Protein AF-A0A970QC34-F1 (afdb_monomer_lite)

Sequence (128 aa):
MIEILFSTAILLYGALILFGFIFLYFFGELRARHVYRVLEHQFLWRCSFCNFMYLDEQASTLSLCPRCGSYNTVTDAQDRAVSRSLSQQIKEEAQESAREKEEQIPTRRNPARRKRPGQRRRGPRSRR

Radius of gyration: 31.75 Å; chains: 1; bounding box: 90×62×66 Å

Structure (mmCIF, N/CA/C/O backbone):
data_AF-A0A970QC34-F1
#
_entry.id   AF-A0A970QC34-F1
#
loop_
_atom_site.group_PDB
_atom_site.id
_atom_site.type_symbol
_atom_site.label_atom_id
_atom_site.label_alt_id
_atom_site.label_comp_id
_atom_site.label_asym_id
_atom_site.label_entity_id
_atom_site.label_seq_id
_atom_site.pdbx_PDB_ins_code
_atom_site.Cartn_x
_atom_site.Cartn_y
_atom_site.Cartn_z
_atom_site.occupancy
_atom_site.B_iso_or_equiv
_atom_site.auth_seq_id
_atom_site.auth_comp_id
_atom_site.auth_asym_id
_atom_site.auth_atom_id
_atom_site.pdbx_PDB_model_num
ATOM 1 N N . MET A 1 1 ? -39.834 -5.707 33.513 1.00 51.69 1 MET A N 1
ATOM 2 C CA . MET A 1 1 ? -39.256 -4.456 32.986 1.00 51.69 1 MET A CA 1
ATOM 3 C C . MET A 1 1 ? -37.794 -4.476 33.388 1.00 51.69 1 MET A C 1
ATOM 5 O O . MET A 1 1 ? -37.524 -4.553 34.576 1.00 51.69 1 MET A O 1
ATOM 9 N N . ILE A 1 2 ? -36.868 -4.614 32.437 1.00 69.94 2 ILE A N 1
ATOM 10 C CA . ILE A 1 2 ? -35.437 -4.637 32.767 1.00 69.94 2 ILE A CA 1
ATOM 11 C C . ILE A 1 2 ? -35.040 -3.191 33.056 1.00 69.94 2 ILE A C 1
ATOM 13 O O . ILE A 1 2 ? -35.034 -2.359 32.152 1.00 69.94 2 ILE A O 1
ATOM 17 N N . GLU A 1 3 ? -34.794 -2.886 34.327 1.00 77.75 3 GLU A N 1
ATOM 18 C CA . GLU A 1 3 ? -34.317 -1.575 34.753 1.00 77.75 3 GLU A CA 1
ATOM 19 C C . GLU A 1 3 ? -32.823 -1.489 34.457 1.00 77.75 3 GLU A C 1
ATOM 21 O O . GLU A 1 3 ? -31.970 -2.013 35.173 1.00 77.75 3 GLU A O 1
ATOM 26 N N . ILE A 1 4 ? -32.510 -0.886 33.316 1.00 82.12 4 ILE A N 1
ATOM 27 C CA . ILE A 1 4 ? -31.137 -0.605 32.921 1.00 82.12 4 ILE A CA 1
ATOM 28 C C . ILE A 1 4 ? -30.686 0.586 33.765 1.00 82.12 4 ILE A C 1
ATOM 30 O O . ILE A 1 4 ? -31.218 1.688 33.622 1.00 82.12 4 ILE A O 1
ATOM 34 N N . LEU A 1 5 ? -29.721 0.368 34.662 1.00 88.12 5 LEU A N 1
ATOM 35 C CA . LEU A 1 5 ? -29.117 1.465 35.409 1.00 88.12 5 LEU A CA 1
ATOM 36 C C . LEU A 1 5 ? -28.476 2.466 34.440 1.00 88.12 5 LEU A C 1
ATOM 38 O O . LEU A 1 5 ? -27.870 2.105 33.435 1.00 88.12 5 LEU A O 1
ATOM 42 N N . PHE A 1 6 ? -28.556 3.750 34.768 1.00 89.44 6 PHE A N 1
ATOM 43 C CA . PHE A 1 6 ? -27.980 4.812 33.941 1.00 89.44 6 PHE A CA 1
ATOM 44 C C . PHE A 1 6 ? -26.486 4.590 33.627 1.00 89.44 6 PHE A C 1
ATOM 46 O O . PHE A 1 6 ? -26.023 4.848 32.516 1.00 89.44 6 PHE A O 1
ATOM 53 N N . SER A 1 7 ? -25.740 4.023 34.578 1.00 89.81 7 SER A N 1
ATOM 54 C CA . SER A 1 7 ? -24.334 3.650 34.403 1.00 89.81 7 SER A CA 1
ATOM 55 C C . SER A 1 7 ? -24.121 2.577 33.332 1.00 89.81 7 SER A C 1
ATOM 57 O O . SER A 1 7 ? -23.177 2.677 32.548 1.00 89.81 7 SER A O 1
ATOM 59 N N . THR A 1 8 ? -24.994 1.569 33.255 1.00 92.00 8 THR A N 1
ATOM 60 C CA . THR A 1 8 ? -24.871 0.497 32.258 1.00 92.00 8 THR A CA 1
ATOM 61 C C . THR A 1 8 ? -25.227 0.997 30.864 1.00 92.00 8 THR A C 1
ATOM 63 O O . THR A 1 8 ? -24.573 0.599 29.902 1.00 92.00 8 THR A O 1
ATOM 66 N N . ALA A 1 9 ? -26.174 1.933 30.748 1.00 91.25 9 ALA A N 1
ATOM 67 C CA . ALA A 1 9 ? -26.461 2.608 29.486 1.00 91.25 9 ALA A CA 1
ATOM 68 C C . ALA A 1 9 ? -25.229 3.370 28.966 1.00 91.25 9 ALA A C 1
ATOM 70 O O . ALA A 1 9 ? -24.820 3.157 27.826 1.00 91.25 9 ALA A O 1
ATOM 71 N N . ILE A 1 10 ? -24.587 4.194 29.803 1.00 95.44 10 ILE A N 1
ATOM 72 C CA . ILE A 1 10 ? -23.382 4.946 29.406 1.00 95.44 10 ILE A CA 1
ATOM 73 C C . ILE A 1 10 ? -22.263 4.005 28.951 1.00 95.44 10 ILE A C 1
ATOM 75 O O . ILE A 1 10 ? -21.655 4.241 27.907 1.00 95.44 10 ILE A O 1
ATOM 79 N N . LEU A 1 11 ? -22.006 2.932 29.705 1.00 95.81 11 LEU A N 1
ATOM 80 C CA . LEU A 1 11 ? -20.975 1.957 29.347 1.00 95.81 11 LEU A CA 1
ATOM 81 C C . LEU A 1 11 ? -21.270 1.275 28.009 1.00 95.81 11 LEU A C 1
ATOM 83 O O . LEU A 1 11 ? -20.363 1.147 27.191 1.00 95.81 11 LEU A O 1
ATOM 87 N N . LEU A 1 12 ? -22.521 0.878 27.760 1.00 94.62 12 LEU A N 1
ATOM 88 C CA . LEU A 1 12 ? -22.909 0.240 26.501 1.00 94.62 12 LEU A CA 1
ATOM 89 C C . LEU A 1 12 ? -22.739 1.179 25.309 1.00 94.62 12 LEU A C 1
ATOM 91 O O . LEU A 1 12 ? -22.099 0.802 24.329 1.00 94.62 12 LEU A O 1
ATOM 95 N N . TYR A 1 13 ? -23.265 2.402 25.387 1.00 94.56 13 TYR A N 1
ATOM 96 C CA . TYR A 1 13 ? -23.150 3.357 24.284 1.00 94.56 13 TYR A CA 1
ATOM 97 C C . TYR A 1 13 ? -21.698 3.787 24.051 1.00 94.56 13 TYR A C 1
ATOM 99 O O . TYR A 1 13 ? -21.258 3.854 22.903 1.00 94.56 13 TYR A O 1
ATOM 107 N N . GLY A 1 14 ? -20.928 4.009 25.120 1.00 96.69 14 GLY A N 1
ATOM 108 C CA . GLY A 1 14 ? -19.503 4.324 25.023 1.00 96.69 14 GLY A CA 1
ATOM 109 C C . GLY A 1 14 ? -18.700 3.191 24.383 1.00 96.69 14 GLY A C 1
ATOM 110 O O . GLY A 1 14 ? -17.917 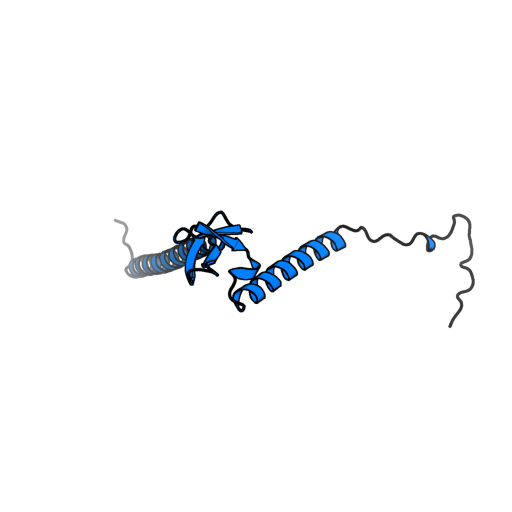3.434 23.465 1.00 96.69 14 GLY A O 1
ATOM 111 N N . ALA A 1 15 ? -18.940 1.946 24.805 1.00 96.50 15 ALA A N 1
ATOM 112 C CA . ALA A 1 15 ? -18.299 0.773 24.218 1.00 96.50 15 ALA A CA 1
ATOM 113 C C . ALA A 1 15 ? -18.665 0.600 22.738 1.00 96.50 15 ALA A C 1
ATOM 115 O O . ALA A 1 15 ? -17.796 0.279 21.933 1.00 96.50 15 ALA A O 1
ATOM 116 N N . LEU A 1 16 ? -19.920 0.857 22.362 1.00 97.19 16 LEU A N 1
ATOM 117 C CA . LEU A 1 16 ? -20.388 0.746 20.980 1.00 97.19 16 LEU A CA 1
ATOM 118 C C . LEU A 1 16 ? -19.707 1.782 20.074 1.00 97.19 16 LEU A C 1
ATOM 120 O O . LEU A 1 16 ? -19.235 1.437 18.992 1.00 97.19 16 LEU A O 1
ATOM 124 N N . ILE A 1 17 ? -19.574 3.027 20.540 1.00 97.19 17 ILE A N 1
ATOM 125 C CA . ILE A 1 17 ? -18.848 4.081 19.817 1.00 97.19 17 ILE A CA 1
ATOM 126 C C . ILE A 1 17 ? -17.368 3.714 19.669 1.00 97.19 17 ILE A C 1
ATOM 128 O O . ILE A 1 17 ? -16.828 3.780 18.564 1.00 97.19 17 ILE A O 1
ATOM 132 N N . LEU A 1 18 ? -16.716 3.289 20.756 1.00 97.50 18 LEU A N 1
ATOM 133 C CA . LEU A 1 18 ? -15.311 2.876 20.731 1.00 97.50 18 LEU A CA 1
ATOM 134 C C . LEU A 1 18 ? -15.094 1.709 19.759 1.00 97.50 18 LEU A C 1
ATOM 136 O O . LEU A 1 18 ? -14.169 1.733 18.949 1.00 97.50 18 LEU A O 1
ATOM 140 N N . PHE A 1 19 ? -15.979 0.712 19.799 1.00 97.50 19 PHE A N 1
ATOM 141 C CA . PHE A 1 19 ? -15.948 -0.421 18.885 1.00 97.50 19 PHE A CA 1
ATOM 142 C C . PHE A 1 19 ? -16.132 0.026 17.433 1.00 97.50 19 PHE A C 1
ATOM 144 O O . PHE A 1 19 ? -15.409 -0.440 16.559 1.00 97.50 19 PHE A O 1
ATOM 151 N N . GLY A 1 20 ? -17.028 0.983 17.178 1.00 97.50 20 GLY A N 1
ATOM 152 C CA . GLY A 1 20 ? -17.197 1.604 15.866 1.00 97.50 20 GLY A CA 1
ATOM 153 C C . GLY A 1 20 ? -15.914 2.262 15.353 1.00 97.50 20 GLY A C 1
ATOM 154 O O . GLY A 1 20 ? -15.523 2.026 14.212 1.00 97.50 20 GLY A O 1
ATOM 155 N N . PHE A 1 21 ? -15.211 3.024 16.197 1.00 97.31 21 PHE A N 1
ATOM 156 C CA . PHE A 1 21 ? -13.924 3.628 15.831 1.00 97.31 21 PHE A CA 1
ATOM 157 C C . PHE A 1 21 ? -12.851 2.583 15.527 1.00 97.31 21 PHE A C 1
ATOM 159 O O . PHE A 1 21 ? -12.180 2.686 14.501 1.00 97.31 21 PHE A O 1
ATOM 166 N N . ILE A 1 22 ? -12.711 1.564 16.379 1.00 96.81 22 ILE A N 1
ATOM 167 C CA . ILE A 1 22 ? -11.748 0.474 16.168 1.00 96.81 22 ILE A CA 1
ATOM 168 C C . ILE A 1 22 ? -12.071 -0.266 14.868 1.00 96.81 22 ILE A C 1
ATOM 170 O O . ILE A 1 22 ? -11.174 -0.523 14.070 1.00 96.81 22 ILE A O 1
ATOM 174 N N . PHE A 1 23 ? -13.347 -0.566 14.622 1.00 96.69 23 PHE A N 1
ATOM 175 C CA . PHE A 1 23 ? -13.792 -1.245 13.411 1.00 96.69 23 PHE A CA 1
ATOM 176 C C . PHE A 1 23 ? -13.492 -0.422 12.155 1.00 96.69 23 PHE A C 1
ATOM 178 O O . PHE A 1 23 ? -12.925 -0.952 11.202 1.00 96.69 23 PHE A O 1
ATOM 185 N N . LEU A 1 24 ? -13.811 0.876 12.156 1.00 95.94 24 LEU A N 1
ATOM 186 C CA . LEU A 1 24 ? -13.510 1.774 11.038 1.00 95.94 24 LEU A CA 1
ATOM 187 C C . LEU A 1 24 ? -12.007 1.908 10.795 1.00 95.94 24 LEU A C 1
ATOM 189 O O . LEU A 1 24 ? -11.576 1.868 9.644 1.00 95.94 24 LEU A O 1
ATOM 193 N N . TYR A 1 25 ? -11.215 2.023 11.862 1.00 95.62 25 TYR A N 1
ATOM 194 C CA . TYR A 1 25 ? -9.758 2.057 11.779 1.00 95.62 25 TYR A CA 1
ATOM 195 C C . TYR A 1 25 ? -9.221 0.784 11.114 1.00 95.62 25 TYR A C 1
ATOM 197 O O . TYR A 1 25 ? -8.510 0.851 10.112 1.00 95.62 25 TYR A O 1
ATOM 205 N N . PHE A 1 26 ? -9.635 -0.384 11.611 1.00 94.50 26 PHE A N 1
ATOM 206 C CA . PHE A 1 26 ? -9.184 -1.671 11.088 1.00 94.50 26 PHE A CA 1
ATOM 207 C C . PHE A 1 26 ? -9.627 -1.886 9.638 1.00 94.50 26 PHE A C 1
ATOM 209 O O . PHE A 1 26 ? -8.856 -2.360 8.808 1.00 94.50 26 PHE A O 1
ATOM 216 N N . PHE A 1 27 ? -10.859 -1.501 9.305 1.00 93.38 27 PHE A N 1
ATOM 217 C CA . PHE A 1 27 ? 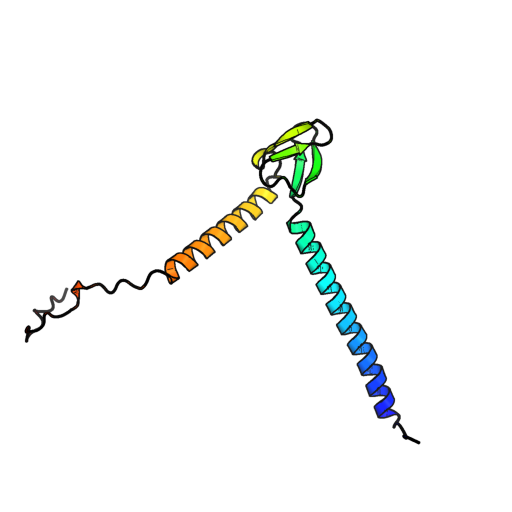-11.386 -1.599 7.948 1.00 93.38 27 PHE A CA 1
ATOM 218 C C . PHE A 1 27 ? -10.657 -0.662 6.977 1.00 93.38 27 PHE A C 1
ATOM 220 O O . PHE A 1 27 ? -10.359 -1.050 5.845 1.00 93.38 27 PHE A O 1
ATOM 227 N N . GLY A 1 28 ? -10.328 0.551 7.428 1.00 90.88 28 GLY A N 1
ATOM 228 C CA . GLY A 1 28 ? -9.495 1.492 6.688 1.00 90.88 28 GLY A CA 1
ATOM 229 C C . GLY A 1 28 ? -8.107 0.923 6.418 1.00 90.88 2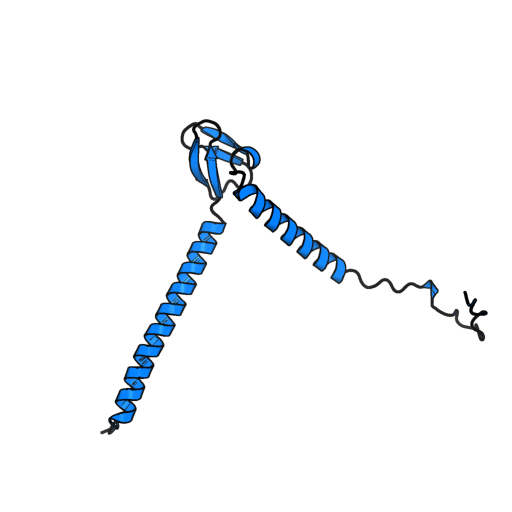8 GLY A C 1
ATOM 230 O O . GLY A 1 28 ? -7.645 0.945 5.279 1.00 90.88 28 GLY A O 1
ATOM 231 N N . GLU A 1 29 ? -7.477 0.331 7.430 1.00 90.31 29 GLU A N 1
ATOM 232 C CA . GLU A 1 29 ? -6.142 -0.241 7.291 1.00 90.31 29 GLU A CA 1
ATOM 233 C C . GLU A 1 29 ? -6.126 -1.492 6.396 1.00 90.31 29 GLU A C 1
ATOM 235 O O . GLU A 1 29 ? -5.243 -1.636 5.549 1.00 90.31 29 GLU A O 1
ATOM 240 N N . LEU A 1 30 ? -7.140 -2.358 6.492 1.00 85.31 30 LEU A N 1
ATOM 241 C CA . LEU A 1 30 ? -7.301 -3.504 5.591 1.00 85.31 30 LEU A CA 1
ATOM 242 C C . LEU A 1 30 ? -7.496 -3.065 4.135 1.00 85.31 30 LEU A C 1
ATOM 244 O O . LEU A 1 30 ? -6.861 -3.620 3.236 1.00 85.31 30 LEU A O 1
ATOM 248 N N . ARG A 1 31 ? -8.334 -2.049 3.886 1.00 81.94 31 ARG A N 1
ATOM 249 C CA . ARG A 1 31 ? -8.512 -1.490 2.538 1.00 81.94 31 ARG A CA 1
ATOM 250 C C . ARG A 1 31 ? -7.234 -0.859 2.010 1.00 81.94 31 ARG A C 1
ATOM 252 O O . ARG A 1 31 ? -6.883 -1.113 0.862 1.00 81.94 31 ARG A O 1
ATOM 259 N N . ALA A 1 32 ? -6.534 -0.081 2.833 1.00 79.19 32 ALA A N 1
ATOM 260 C CA . ALA A 1 32 ? -5.275 0.537 2.443 1.00 79.19 32 ALA A CA 1
ATOM 261 C C . ALA A 1 32 ? -4.258 -0.534 2.033 1.00 79.19 32 ALA A C 1
ATOM 263 O O . ALA A 1 32 ? -3.734 -0.484 0.924 1.00 79.19 32 ALA A O 1
ATOM 264 N N . ARG A 1 33 ? -4.059 -1.568 2.863 1.00 75.06 33 ARG A N 1
ATOM 265 C CA . ARG A 1 33 ? -3.174 -2.701 2.540 1.00 75.06 33 ARG A CA 1
ATOM 266 C C . ARG A 1 33 ? -3.575 -3.411 1.251 1.00 75.06 33 ARG A C 1
ATOM 268 O O . ARG A 1 33 ? -2.702 -3.800 0.483 1.00 75.06 33 ARG A O 1
ATOM 275 N N . HIS A 1 34 ? -4.872 -3.568 0.988 1.00 71.25 34 HIS A N 1
ATOM 276 C CA . HIS A 1 34 ? -5.323 -4.195 -0.251 1.00 71.25 34 HIS A CA 1
ATOM 277 C C . HIS A 1 34 ? -4.988 -3.348 -1.485 1.00 71.25 34 HIS A C 1
ATOM 279 O O . HIS A 1 34 ? -4.491 -3.896 -2.465 1.00 71.25 34 HIS A O 1
ATOM 285 N N . VAL A 1 35 ? -5.189 -2.028 -1.415 1.00 71.25 35 VAL A N 1
ATOM 286 C CA . VAL A 1 35 ? -4.815 -1.097 -2.492 1.00 71.25 35 VAL A CA 1
ATOM 287 C C . VAL A 1 35 ? -3.307 -1.114 -2.725 1.00 71.25 35 VAL A C 1
ATOM 289 O O . VAL A 1 35 ? -2.885 -1.225 -3.871 1.00 71.25 35 VAL A O 1
ATOM 292 N N . TYR A 1 36 ? -2.496 -1.084 -1.663 1.00 67.44 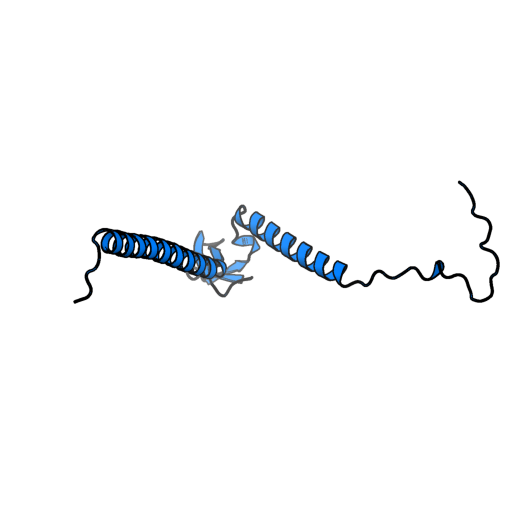36 TYR A N 1
ATOM 293 C CA . TYR A 1 36 ? -1.040 -1.189 -1.794 1.00 67.44 36 TYR A CA 1
ATOM 294 C C . TYR A 1 36 ? -0.613 -2.499 -2.457 1.00 67.44 36 TYR A C 1
ATOM 296 O O . TYR A 1 36 ? 0.235 -2.473 -3.339 1.00 67.44 36 TYR A O 1
ATOM 304 N N . ARG A 1 37 ? -1.249 -3.621 -2.106 1.00 64.44 37 ARG A N 1
ATOM 305 C CA . ARG A 1 37 ? -0.955 -4.924 -2.714 1.00 64.44 37 ARG A CA 1
ATOM 306 C C . ARG A 1 37 ? -1.344 -4.998 -4.195 1.00 64.44 37 ARG A C 1
ATOM 308 O O . ARG A 1 37 ? -0.689 -5.687 -4.962 1.00 64.44 37 ARG A O 1
ATOM 315 N N . VAL A 1 38 ? -2.405 -4.307 -4.612 1.00 64.25 38 VAL A N 1
ATOM 316 C CA . VAL A 1 38 ? -2.775 -4.219 -6.038 1.00 64.25 38 VAL A CA 1
ATOM 317 C C . VAL A 1 38 ? -1.800 -3.313 -6.794 1.00 64.25 38 VAL A C 1
ATOM 319 O O . VAL A 1 38 ? -1.361 -3.671 -7.881 1.00 64.25 38 VAL A O 1
ATOM 322 N N . LEU A 1 39 ? -1.405 -2.182 -6.201 1.00 62.47 39 LEU A N 1
ATOM 323 C CA . LEU A 1 39 ? -0.402 -1.281 -6.778 1.00 62.47 39 LEU A CA 1
ATOM 324 C C . LEU A 1 39 ? 0.985 -1.927 -6.884 1.00 62.47 39 LEU A C 1
ATOM 326 O O . LEU A 1 39 ? 1.724 -1.605 -7.804 1.00 62.47 39 LEU A O 1
ATOM 330 N N . GLU A 1 40 ? 1.335 -2.843 -5.981 1.00 63.44 40 GLU A N 1
ATOM 331 C CA . GLU A 1 40 ? 2.604 -3.582 -6.011 1.00 63.44 40 GLU A CA 1
ATOM 332 C C . GLU A 1 40 ? 2.774 -4.416 -7.291 1.00 63.44 40 GLU A C 1
ATOM 334 O O . GLU A 1 40 ? 3.888 -4.592 -7.776 1.00 63.44 40 GLU A O 1
ATOM 339 N N . HIS A 1 41 ? 1.669 -4.873 -7.885 1.00 62.12 41 HIS A N 1
ATOM 340 C CA . HIS A 1 41 ? 1.683 -5.593 -9.159 1.00 62.12 41 HIS A CA 1
ATOM 341 C C . HIS A 1 41 ? 1.622 -4.674 -10.388 1.00 62.12 41 HIS A C 1
ATOM 343 O O . HIS A 1 41 ? 1.766 -5.154 -11.512 1.00 62.12 41 HIS A O 1
ATOM 349 N N . GLN A 1 42 ? 1.421 -3.367 -10.203 1.00 68.75 42 GLN A N 1
ATOM 350 C CA . GLN A 1 42 ? 1.384 -2.405 -11.298 1.00 68.75 42 GLN A CA 1
ATOM 351 C C . GLN A 1 42 ? 2.759 -1.766 -11.479 1.00 68.75 42 GLN A C 1
ATOM 353 O O . GLN A 1 42 ? 3.182 -0.900 -10.711 1.00 68.75 42 GLN A O 1
ATOM 358 N N . PHE A 1 43 ? 3.460 -2.160 -12.539 1.00 74.50 43 PHE A N 1
ATOM 359 C CA . PHE A 1 43 ? 4.726 -1.536 -12.889 1.00 74.50 43 PHE A CA 1
ATOM 360 C C . PHE A 1 43 ? 4.446 -0.197 -13.581 1.00 74.50 43 PHE A C 1
ATOM 362 O O . PHE A 1 43 ? 3.762 -0.135 -14.604 1.00 74.50 43 PHE A O 1
ATOM 369 N N . LEU A 1 44 ? 4.968 0.895 -13.018 1.00 80.38 44 LEU A N 1
ATOM 370 C CA . LEU A 1 44 ? 4.956 2.202 -13.669 1.00 80.38 44 LEU A CA 1
ATOM 371 C C . LEU A 1 44 ? 6.099 2.255 -14.689 1.00 80.38 44 LEU A C 1
ATOM 373 O O . LEU A 1 44 ? 7.273 2.183 -14.327 1.00 80.38 44 LEU A O 1
ATOM 377 N N . TRP A 1 45 ? 5.751 2.415 -15.960 1.00 82.81 45 TRP A N 1
ATOM 378 C CA . TRP A 1 45 ? 6.689 2.482 -17.072 1.00 82.81 45 TRP A CA 1
ATOM 379 C C . TRP A 1 45 ? 6.750 3.895 -17.641 1.00 82.81 45 TRP A C 1
ATOM 381 O O . TRP A 1 45 ? 5.730 4.559 -17.829 1.00 82.81 45 TRP A O 1
ATOM 391 N N . ARG A 1 46 ? 7.959 4.347 -17.978 1.00 83.88 46 ARG A N 1
ATOM 392 C CA . ARG A 1 46 ? 8.193 5.598 -18.704 1.00 83.88 46 ARG A CA 1
ATOM 393 C C . ARG A 1 46 ? 8.817 5.288 -20.057 1.00 83.88 46 ARG A C 1
ATOM 395 O O . ARG A 1 46 ? 9.901 4.718 -20.123 1.00 83.88 46 ARG A O 1
ATOM 402 N N . CYS A 1 47 ? 8.141 5.650 -21.146 1.00 86.25 47 CYS A N 1
ATOM 403 C CA . CYS A 1 47 ? 8.645 5.421 -22.503 1.00 86.25 47 CYS A CA 1
ATOM 404 C C . CYS A 1 47 ? 9.961 6.175 -22.759 1.00 86.25 47 CYS A C 1
ATOM 406 O O . CYS A 1 47 ? 9.986 7.394 -22.620 1.00 86.25 47 CYS A O 1
ATOM 408 N N . SER A 1 48 ? 11.022 5.487 -23.193 1.00 84.38 48 SER A N 1
ATOM 409 C CA . SER A 1 48 ? 12.303 6.124 -23.550 1.00 84.38 48 SER A CA 1
ATOM 410 C C . SER A 1 48 ? 12.214 6.998 -24.811 1.00 84.38 48 SER A C 1
ATOM 412 O O . SER A 1 48 ? 12.981 7.946 -24.962 1.00 84.38 48 SER A O 1
ATOM 414 N N . PHE A 1 49 ? 11.243 6.723 -25.690 1.00 87.31 49 PHE A N 1
ATOM 415 C CA . PHE A 1 49 ? 11.059 7.426 -26.962 1.00 87.31 49 PHE A CA 1
ATOM 416 C C . PHE A 1 49 ? 10.109 8.624 -26.856 1.00 87.31 49 PHE A C 1
ATOM 418 O O . PHE A 1 49 ? 10.469 9.738 -27.227 1.00 87.31 49 PHE A O 1
ATOM 425 N N . CYS A 1 50 ? 8.882 8.416 -26.362 1.00 88.81 50 CYS A N 1
ATOM 426 C CA . CYS A 1 50 ? 7.857 9.470 -26.305 1.00 88.81 50 CYS A CA 1
ATOM 427 C C . CYS A 1 50 ? 7.659 10.081 -24.910 1.00 88.81 50 CYS A C 1
ATOM 429 O O . CYS A 1 50 ? 6.815 10.963 -24.740 1.00 88.81 50 CYS A O 1
ATOM 431 N N . ASN A 1 51 ? 8.406 9.604 -23.910 1.00 85.31 51 ASN A N 1
ATOM 432 C CA . ASN A 1 51 ? 8.366 10.081 -22.528 1.00 85.31 51 ASN A CA 1
ATOM 433 C C . ASN A 1 51 ? 6.990 9.980 -21.839 1.00 85.31 51 ASN A C 1
ATOM 435 O O . ASN A 1 51 ? 6.758 10.601 -20.803 1.00 85.31 51 ASN A O 1
ATOM 439 N N . PHE A 1 52 ? 6.070 9.204 -22.413 1.00 86.19 52 PHE A N 1
ATOM 440 C CA . PHE A 1 52 ? 4.751 8.940 -21.852 1.00 86.19 52 PHE A CA 1
ATOM 441 C C . PHE A 1 52 ? 4.860 7.955 -20.683 1.00 86.19 52 PHE A C 1
ATOM 443 O O . PHE A 1 52 ? 5.528 6.925 -20.810 1.00 86.19 52 PHE A O 1
ATOM 450 N N . MET A 1 53 ? 4.210 8.277 -19.562 1.00 84.81 53 MET A N 1
ATOM 451 C CA . MET A 1 53 ? 4.115 7.393 -18.399 1.00 84.81 53 MET A CA 1
ATOM 452 C C . MET A 1 53 ? 2.817 6.594 -18.454 1.00 84.81 53 MET A C 1
ATOM 454 O O . MET A 1 53 ? 1.754 7.159 -18.708 1.00 84.81 53 MET A O 1
ATOM 458 N N . TYR A 1 54 ? 2.909 5.293 -18.214 1.00 85.75 54 TYR A N 1
ATOM 459 C CA . TYR A 1 54 ? 1.771 4.380 -18.207 1.00 85.75 54 TYR A CA 1
ATOM 460 C C . TYR A 1 54 ? 1.980 3.278 -17.168 1.00 85.75 54 TYR A C 1
ATOM 462 O O . TYR A 1 54 ? 3.099 3.052 -16.709 1.00 85.75 54 TYR A O 1
ATOM 470 N N . LEU A 1 55 ? 0.891 2.621 -16.775 1.00 83.38 55 LEU A N 1
ATOM 471 C CA . LEU A 1 55 ? 0.922 1.468 -15.883 1.00 83.38 55 LEU A CA 1
ATOM 472 C C . LEU A 1 55 ? 0.675 0.216 -16.716 1.00 83.38 55 LEU A C 1
ATOM 474 O O . LEU A 1 55 ? -0.200 0.216 -17.583 1.00 83.38 55 LEU A O 1
ATOM 478 N N . ASP A 1 56 ? 1.456 -0.824 -16.454 1.00 80.88 56 ASP A N 1
ATOM 479 C CA . ASP A 1 56 ? 1.308 -2.120 -17.104 1.00 80.88 56 ASP A CA 1
ATOM 480 C C . ASP A 1 56 ? 1.405 -3.231 -16.049 1.00 80.88 56 ASP A C 1
ATOM 482 O O . ASP A 1 56 ? 2.375 -3.309 -15.293 1.00 80.88 56 ASP A O 1
ATOM 486 N N . GLU A 1 57 ? 0.363 -4.060 -15.974 1.00 71.81 57 GLU A N 1
ATOM 487 C CA . GLU A 1 57 ? 0.253 -5.184 -15.034 1.00 71.81 57 GLU A CA 1
ATOM 488 C C . GLU A 1 57 ? 0.959 -6.444 -15.550 1.00 71.81 57 GLU A C 1
ATOM 490 O O . GLU A 1 57 ? 1.328 -7.313 -14.764 1.00 71.81 57 GLU A O 1
ATOM 495 N N . GLN A 1 58 ? 1.147 -6.573 -16.870 1.00 69.00 58 GLN A N 1
ATOM 496 C CA . GLN A 1 58 ? 1.631 -7.812 -17.494 1.00 69.00 58 GLN A CA 1
ATOM 497 C C . GLN A 1 58 ? 3.101 -7.737 -17.906 1.00 69.00 58 GLN A C 1
ATOM 499 O O . GLN A 1 58 ? 3.765 -8.763 -18.070 1.00 69.00 58 GLN A O 1
ATOM 504 N N . ALA A 1 59 ? 3.633 -6.529 -18.060 1.00 66.19 59 ALA A N 1
ATOM 505 C CA . ALA A 1 59 ? 5.001 -6.318 -18.491 1.00 66.19 59 ALA A CA 1
ATOM 506 C C . ALA A 1 59 ? 5.977 -6.272 -17.310 1.00 66.19 59 ALA A C 1
ATOM 508 O O . ALA A 1 59 ? 6.365 -5.199 -16.854 1.00 66.19 59 ALA A O 1
ATOM 509 N N . SER A 1 60 ? 6.414 -7.440 -16.836 1.00 66.44 60 SER A N 1
ATOM 510 C CA . SER A 1 60 ? 7.496 -7.538 -15.843 1.00 66.44 60 SER A CA 1
ATOM 511 C C . SER A 1 60 ? 8.887 -7.305 -16.451 1.00 66.44 60 SER A C 1
ATOM 513 O O . SER A 1 60 ? 9.783 -6.810 -15.771 1.00 66.44 60 SER A O 1
ATOM 515 N N . THR A 1 61 ? 9.084 -7.638 -17.734 1.00 74.00 61 THR A N 1
ATOM 516 C CA . THR A 1 61 ? 10.389 -7.555 -18.422 1.00 74.00 61 THR A CA 1
ATOM 517 C C . THR A 1 61 ? 10.395 -6.639 -19.644 1.00 74.00 61 THR A C 1
ATOM 519 O O . THR A 1 61 ? 11.422 -6.027 -19.953 1.00 74.00 61 THR A O 1
ATOM 522 N N . LEU A 1 62 ? 9.268 -6.528 -20.347 1.00 81.50 62 LEU A N 1
ATOM 523 C CA . LEU A 1 62 ? 9.162 -5.774 -21.590 1.00 81.50 62 LEU A CA 1
ATOM 524 C C . LEU A 1 62 ? 7.737 -5.252 -21.760 1.00 81.50 62 LEU A C 1
ATOM 526 O O . LEU A 1 62 ? 6.793 -6.037 -21.735 1.00 81.50 62 LEU A O 1
ATOM 530 N N . SER A 1 63 ? 7.591 -3.939 -21.933 1.00 83.00 63 SER A N 1
ATOM 531 C CA . SER A 1 63 ? 6.289 -3.283 -22.104 1.00 83.00 63 SER A CA 1
ATOM 532 C C . SER A 1 63 ? 6.187 -2.597 -23.462 1.00 83.00 63 SER A C 1
ATOM 534 O O . SER A 1 63 ? 7.180 -2.106 -24.006 1.00 83.00 63 SER A O 1
ATOM 536 N N . LEU A 1 64 ? 4.977 -2.560 -24.020 1.00 87.25 64 LEU A N 1
ATOM 537 C CA . LEU A 1 64 ? 4.674 -1.857 -25.266 1.00 87.25 64 LEU A CA 1
ATOM 538 C C . LEU A 1 64 ? 4.020 -0.514 -24.937 1.00 87.25 64 LEU A C 1
ATOM 540 O O . LEU A 1 64 ? 2.966 -0.470 -24.307 1.00 87.25 64 LEU A O 1
ATOM 544 N N . CYS A 1 65 ? 4.609 0.592 -25.393 1.00 89.38 65 CYS A N 1
ATOM 545 C CA . CYS A 1 65 ? 4.019 1.903 -25.148 1.00 89.38 65 CYS A CA 1
ATOM 546 C C . CYS A 1 65 ? 2.709 2.070 -25.946 1.00 89.38 65 CYS A C 1
ATOM 548 O O . CYS A 1 65 ? 2.746 1.995 -27.177 1.00 89.38 65 CYS A O 1
ATOM 550 N N . PRO A 1 66 ? 1.573 2.414 -25.309 1.00 87.94 66 PRO A N 1
ATOM 551 C CA . PRO A 1 66 ? 0.288 2.565 -26.002 1.00 87.94 66 PRO A CA 1
ATOM 552 C C . PRO A 1 66 ? 0.238 3.780 -26.939 1.00 87.94 66 PRO A C 1
ATOM 554 O O . PRO A 1 66 ? -0.646 3.876 -27.784 1.00 87.94 66 PRO A O 1
ATOM 557 N N . ARG A 1 67 ? 1.172 4.730 -26.792 1.00 88.44 67 ARG A N 1
ATOM 558 C CA . ARG A 1 67 ? 1.180 5.978 -27.563 1.00 88.44 67 ARG A CA 1
ATOM 559 C C . ARG A 1 67 ? 1.991 5.882 -28.852 1.00 88.44 67 ARG A C 1
ATOM 561 O O . ARG A 1 67 ? 1.554 6.388 -29.877 1.00 88.44 67 ARG A O 1
ATOM 568 N N . CYS A 1 68 ? 3.181 5.287 -28.791 1.00 90.31 68 CYS A N 1
ATOM 569 C CA . CYS A 1 68 ? 4.100 5.204 -29.930 1.00 90.31 68 CYS A CA 1
ATOM 570 C C . CYS A 1 68 ? 4.394 3.774 -30.391 1.00 90.31 68 CYS A C 1
ATOM 572 O O . CYS A 1 68 ? 5.107 3.606 -31.374 1.00 90.31 68 CYS A O 1
ATOM 574 N N . GLY A 1 69 ? 3.892 2.749 -29.692 1.00 87.88 69 GLY A N 1
ATOM 575 C CA . GLY A 1 69 ? 4.120 1.347 -30.050 1.00 87.88 69 GLY A CA 1
ATOM 576 C C . GLY A 1 69 ? 5.578 0.899 -29.930 1.00 87.88 69 GLY A C 1
ATOM 577 O O . GLY A 1 69 ? 5.945 -0.142 -30.463 1.00 87.88 69 GLY A O 1
ATOM 578 N N . SER A 1 70 ? 6.434 1.674 -29.261 1.00 86.38 70 SER A N 1
ATOM 579 C CA . SER A 1 70 ? 7.816 1.273 -29.010 1.00 86.38 70 SER A CA 1
ATOM 580 C C . SER A 1 70 ? 7.884 0.298 -27.842 1.00 86.38 70 SER A C 1
ATOM 582 O O . SER A 1 70 ? 7.174 0.472 -26.846 1.00 86.38 70 SER A O 1
ATOM 584 N N . TYR A 1 71 ? 8.799 -0.660 -27.927 1.00 87.19 71 TYR A N 1
ATOM 585 C CA . TYR A 1 71 ? 9.103 -1.563 -26.828 1.00 87.19 71 TYR A CA 1
ATOM 586 C C . TYR A 1 71 ? 10.083 -0.925 -25.849 1.00 87.19 71 TYR A C 1
ATOM 588 O O . TYR A 1 71 ? 11.078 -0.324 -26.249 1.00 87.19 71 TYR A O 1
ATOM 596 N N . ASN A 1 72 ? 9.790 -1.083 -24.566 1.00 85.50 72 ASN A N 1
ATOM 597 C CA . ASN A 1 72 ? 10.596 -0.601 -23.461 1.00 85.50 72 ASN A CA 1
ATOM 598 C C . ASN A 1 72 ? 11.120 -1.788 -22.653 1.00 85.50 72 ASN A C 1
ATOM 600 O O . ASN A 1 72 ? 10.351 -2.679 -22.289 1.00 85.50 72 ASN A O 1
ATOM 604 N N . THR A 1 73 ? 12.410 -1.771 -22.326 1.00 84.00 73 THR A N 1
ATOM 605 C CA . THR A 1 73 ? 13.029 -2.748 -21.422 1.00 84.00 73 THR A CA 1
ATOM 606 C C . THR A 1 73 ? 13.105 -2.193 -20.000 1.00 84.00 73 THR A C 1
ATOM 608 O O . THR A 1 73 ? 13.117 -0.974 -19.804 1.00 84.00 73 THR A O 1
ATOM 611 N N . VAL A 1 74 ? 13.166 -3.069 -18.989 1.00 75.12 74 VAL A N 1
ATOM 612 C CA . VAL A 1 74 ? 13.268 -2.659 -17.569 1.00 75.12 74 VAL A CA 1
ATOM 613 C C . VAL A 1 74 ? 14.443 -1.701 -17.338 1.00 75.12 74 VAL A C 1
ATOM 615 O O . VAL A 1 74 ? 14.334 -0.764 -16.552 1.00 75.12 74 VAL A O 1
ATOM 618 N N . THR A 1 75 ? 15.553 -1.901 -18.053 1.00 69.62 75 THR A N 1
ATOM 619 C CA . THR A 1 75 ? 16.758 -1.067 -17.946 1.00 69.62 75 THR A CA 1
ATOM 620 C C . THR A 1 75 ? 16.569 0.345 -18.490 1.00 69.62 75 THR A C 1
ATOM 622 O O . THR A 1 75 ? 17.183 1.270 -17.964 1.00 69.62 75 THR A O 1
ATOM 625 N N . ASP A 1 76 ? 15.717 0.519 -19.503 1.00 67.06 76 ASP A N 1
ATOM 626 C CA . ASP A 1 76 ? 15.498 1.811 -20.168 1.00 67.06 76 ASP A CA 1
ATOM 627 C C . ASP A 1 76 ? 14.353 2.613 -19.538 1.00 67.06 76 ASP A C 1
ATOM 629 O O . ASP A 1 76 ? 14.319 3.840 -19.634 1.00 67.06 76 ASP A O 1
ATOM 633 N N . ALA A 1 77 ? 13.400 1.922 -18.911 1.00 59.75 77 ALA A N 1
ATOM 634 C CA . ALA A 1 77 ? 12.164 2.518 -18.418 1.00 59.75 77 ALA A CA 1
ATOM 635 C C . ALA A 1 77 ? 12.170 2.864 -16.927 1.00 59.75 77 ALA A C 1
ATOM 637 O O . ALA A 1 77 ? 11.303 3.621 -16.481 1.00 59.75 77 ALA A O 1
ATOM 638 N N . GLN A 1 78 ? 13.103 2.307 -16.149 1.00 60.44 78 GLN A N 1
ATOM 639 C CA . GLN A 1 78 ? 13.188 2.590 -14.721 1.00 60.44 78 GLN A CA 1
ATOM 640 C C . GLN A 1 78 ? 13.991 3.857 -14.457 1.00 60.44 78 GLN A C 1
ATOM 642 O O . GLN A 1 78 ? 15.172 3.972 -14.787 1.00 60.44 78 GLN A O 1
ATOM 647 N N . ASP A 1 79 ? 13.344 4.806 -13.787 1.00 60.28 79 ASP A N 1
ATOM 648 C CA . ASP A 1 79 ? 14.029 5.946 -13.199 1.00 60.28 79 ASP A CA 1
ATOM 649 C C . ASP A 1 79 ? 15.127 5.438 -12.244 1.00 60.28 79 ASP A C 1
ATOM 651 O O . ASP A 1 79 ? 14.906 4.493 -11.478 1.00 60.28 79 ASP A O 1
ATOM 655 N N . ARG A 1 80 ? 16.317 6.056 -12.256 1.00 59.28 80 ARG A N 1
ATOM 656 C CA . ARG A 1 80 ? 17.501 5.577 -11.495 1.00 59.28 80 ARG A CA 1
ATOM 657 C C . ARG A 1 80 ? 17.251 5.434 -9.985 1.00 59.28 80 ARG A C 1
ATOM 659 O O . ARG A 1 80 ? 18.028 4.782 -9.285 1.00 59.28 80 ARG A O 1
ATOM 666 N N . ALA A 1 81 ? 16.208 6.082 -9.469 1.00 56.84 81 ALA A N 1
ATOM 667 C CA . ALA A 1 81 ? 15.764 5.958 -8.086 1.00 56.84 81 ALA A CA 1
ATOM 668 C C . ALA A 1 81 ? 15.057 4.615 -7.808 1.00 56.84 81 ALA A C 1
ATOM 670 O O . ALA A 1 81 ? 15.322 4.003 -6.776 1.00 56.84 81 ALA A O 1
ATOM 671 N N . VAL A 1 82 ? 14.233 4.124 -8.740 1.00 61.50 82 VAL A N 1
ATOM 672 C CA . VAL A 1 82 ? 13.462 2.871 -8.614 1.00 61.50 82 VAL A CA 1
ATOM 673 C C . VAL A 1 82 ? 14.352 1.645 -8.833 1.00 61.50 82 VAL A C 1
ATOM 675 O O . VAL A 1 82 ? 14.225 0.643 -8.131 1.00 61.50 82 VAL A O 1
ATOM 678 N N . SER A 1 83 ? 15.340 1.739 -9.728 1.00 59.88 83 SER A N 1
ATOM 679 C CA . SER A 1 83 ? 16.294 0.644 -9.953 1.00 59.88 83 SER A CA 1
ATOM 680 C C . SER A 1 83 ? 17.084 0.280 -8.687 1.00 59.88 83 SER A C 1
ATOM 682 O O . SER A 1 83 ? 17.482 -0.869 -8.502 1.00 59.88 83 SER A O 1
ATOM 684 N N . ARG A 1 84 ? 17.313 1.249 -7.786 1.00 62.03 84 ARG A N 1
ATOM 685 C CA . ARG A 1 84 ? 18.022 1.014 -6.518 1.00 62.03 84 ARG A CA 1
ATOM 686 C C . ARG A 1 84 ? 17.179 0.206 -5.536 1.00 62.03 84 ARG A C 1
ATOM 688 O O . ARG A 1 84 ? 17.710 -0.757 -4.989 1.00 62.03 84 ARG A O 1
ATOM 695 N N . SER A 1 85 ? 15.901 0.539 -5.358 1.00 66.75 85 SER A N 1
ATOM 696 C CA . SER A 1 85 ? 15.010 -0.198 -4.451 1.00 66.75 85 SER A CA 1
ATOM 697 C C . SER A 1 85 ? 14.722 -1.611 -4.959 1.00 66.75 85 SER A C 1
ATOM 699 O O . SER A 1 85 ? 14.819 -2.557 -4.184 1.00 66.75 85 SER A O 1
ATOM 701 N N . LEU A 1 86 ? 14.494 -1.788 -6.267 1.00 66.44 86 LEU A N 1
ATOM 702 C CA . LEU A 1 86 ? 14.318 -3.123 -6.851 1.00 66.44 86 LEU A CA 1
ATOM 703 C C . LEU A 1 86 ? 15.582 -3.981 -6.678 1.00 66.44 86 LEU A C 1
ATOM 705 O O . LEU A 1 86 ? 15.511 -5.146 -6.300 1.00 66.44 86 LEU A O 1
ATOM 709 N N . SER A 1 87 ? 16.768 -3.396 -6.889 1.00 65.19 87 SER A N 1
ATOM 710 C CA . SER A 1 87 ? 18.030 -4.114 -6.669 1.00 65.19 87 SER A CA 1
ATOM 711 C C . SER A 1 87 ? 18.267 -4.495 -5.201 1.00 65.19 87 SER A C 1
ATOM 713 O O . SER A 1 87 ? 19.000 -5.447 -4.939 1.00 65.19 87 SER A O 1
ATOM 715 N N . GLN A 1 88 ? 17.675 -3.765 -4.248 1.00 71.12 88 GLN A N 1
ATOM 716 C CA . GLN A 1 88 ? 17.702 -4.120 -2.828 1.00 71.12 88 GLN A CA 1
ATOM 717 C C . GLN A 1 88 ? 16.758 -5.288 -2.542 1.00 71.12 88 GLN A C 1
ATOM 719 O O . GLN A 1 88 ? 17.211 -6.263 -1.955 1.00 71.12 88 GLN A O 1
ATOM 724 N N . GLN A 1 89 ? 15.529 -5.258 -3.063 1.00 71.81 89 GLN A N 1
ATOM 725 C CA . GLN A 1 89 ? 14.570 -6.361 -2.925 1.00 71.81 89 GLN A CA 1
ATOM 726 C C . GLN A 1 89 ? 15.109 -7.673 -3.514 1.00 71.81 89 GLN A C 1
ATOM 728 O O . GLN A 1 89 ? 15.128 -8.691 -2.832 1.00 71.81 89 GLN A O 1
ATOM 733 N N . ILE A 1 90 ? 15.678 -7.640 -4.726 1.00 75.19 90 ILE A N 1
ATOM 734 C CA . ILE A 1 90 ? 16.289 -8.828 -5.353 1.00 75.19 90 ILE A CA 1
ATOM 735 C C . ILE A 1 90 ? 17.460 -9.368 -4.511 1.00 75.19 90 ILE A C 1
ATOM 737 O O . ILE A 1 90 ? 17.680 -10.577 -4.441 1.00 75.19 90 ILE A O 1
ATOM 741 N N . LYS A 1 91 ? 18.238 -8.490 -3.863 1.00 74.69 91 LYS A N 1
ATOM 742 C CA . LYS A 1 91 ? 19.328 -8.910 -2.966 1.00 74.69 91 LYS A CA 1
ATOM 743 C C . LYS A 1 91 ? 18.808 -9.516 -1.667 1.00 74.69 91 LYS A C 1
ATOM 745 O O . LYS A 1 91 ? 19.427 -10.457 -1.177 1.00 74.69 91 LYS A O 1
ATOM 750 N N . GLU A 1 92 ? 17.723 -8.982 -1.121 1.00 73.19 92 GLU A N 1
ATOM 751 C CA . GLU A 1 92 ? 17.079 -9.489 0.091 1.00 73.19 92 GLU A CA 1
ATOM 752 C C . GLU A 1 92 ? 16.480 -10.879 -0.160 1.00 73.19 92 GLU A C 1
ATOM 754 O O . GLU A 1 92 ? 16.826 -11.814 0.559 1.00 73.19 92 GLU A O 1
ATOM 759 N N . GLU A 1 93 ? 15.738 -11.070 -1.255 1.00 72.94 93 GLU A N 1
ATOM 760 C CA . GLU A 1 93 ? 15.214 -12.382 -1.671 1.00 72.94 93 GLU A CA 1
ATOM 761 C C . GLU A 1 93 ? 16.338 -13.396 -1.967 1.00 72.94 93 GLU A C 1
ATOM 763 O O . GLU A 1 93 ? 16.271 -14.574 -1.594 1.00 72.94 93 GLU A O 1
ATOM 768 N N . ALA A 1 94 ? 17.429 -12.953 -2.605 1.00 70.94 94 ALA A N 1
ATOM 769 C CA . ALA A 1 94 ? 18.598 -13.800 -2.843 1.00 70.94 94 ALA A CA 1
ATOM 770 C C . ALA A 1 94 ? 19.319 -14.188 -1.538 1.00 70.94 94 ALA A C 1
ATOM 772 O O . ALA A 1 94 ? 19.839 -15.298 -1.426 1.00 70.94 94 ALA A O 1
ATOM 773 N N . GLN A 1 95 ? 19.358 -13.300 -0.539 1.00 73.75 95 GLN A N 1
ATOM 774 C CA . GLN A 1 95 ? 19.919 -13.607 0.778 1.00 73.75 95 GLN A CA 1
ATOM 775 C C . GLN A 1 95 ? 19.021 -14.542 1.585 1.00 73.75 95 GLN A C 1
ATOM 777 O O . GLN A 1 95 ? 19.535 -15.436 2.256 1.00 73.75 95 GLN A O 1
ATOM 782 N N . GLU A 1 96 ? 17.707 -14.361 1.522 1.00 73.12 96 GLU A N 1
ATOM 783 C CA . GLU A 1 96 ? 16.741 -15.199 2.230 1.00 73.12 96 GLU A CA 1
ATOM 784 C C . GLU A 1 96 ? 16.747 -16.628 1.674 1.00 73.12 96 GLU A C 1
ATOM 786 O O . GLU A 1 96 ? 16.939 -17.585 2.423 1.00 73.12 96 GLU A O 1
ATOM 791 N N . SER A 1 97 ? 16.731 -16.772 0.347 1.00 68.62 97 SER A N 1
ATOM 792 C CA . SER A 1 97 ? 16.872 -18.075 -0.318 1.00 68.62 97 SER A CA 1
ATOM 793 C C . SER A 1 97 ? 18.246 -18.732 -0.108 1.00 68.62 97 SER A C 1
ATOM 795 O O . SER A 1 97 ? 18.355 -19.961 -0.110 1.00 68.62 97 SER A O 1
ATOM 797 N N . ALA A 1 98 ? 19.313 -17.951 0.100 1.00 70.31 98 ALA A N 1
ATOM 798 C CA . ALA A 1 98 ? 20.621 -18.481 0.486 1.00 70.31 98 ALA A CA 1
ATOM 799 C C . ALA A 1 98 ? 20.639 -18.984 1.939 1.00 70.31 98 ALA A C 1
ATOM 801 O O . ALA A 1 98 ? 21.184 -20.058 2.192 1.00 70.31 98 ALA A O 1
ATOM 802 N N . ARG A 1 99 ? 20.011 -18.257 2.874 1.00 67.00 99 ARG A N 1
ATOM 803 C CA . ARG A 1 99 ? 19.868 -18.681 4.279 1.00 67.00 99 ARG A CA 1
ATOM 804 C C . ARG A 1 99 ? 19.042 -19.955 4.400 1.00 67.00 99 ARG A C 1
ATOM 806 O O . ARG A 1 99 ? 19.452 -20.875 5.098 1.00 67.00 99 ARG A O 1
ATOM 813 N N . GLU A 1 100 ? 17.941 -20.044 3.661 1.00 64.88 100 GLU A N 1
ATOM 814 C CA . GLU A 1 100 ? 17.084 -21.231 3.652 1.00 64.88 100 GLU A CA 1
ATOM 815 C C . GLU A 1 100 ? 17.821 -22.461 3.084 1.00 64.88 100 GLU A C 1
ATOM 817 O O . GLU A 1 100 ? 17.715 -23.569 3.616 1.00 64.88 100 GLU A O 1
ATOM 822 N N . LYS A 1 101 ? 18.663 -22.267 2.056 1.00 62.22 101 LYS A N 1
ATOM 823 C CA . LYS A 1 101 ? 19.552 -23.323 1.542 1.00 62.22 101 LYS A CA 1
ATOM 824 C C . LYS A 1 101 ? 20.643 -23.722 2.533 1.00 62.22 101 LYS A C 1
ATOM 826 O O . LYS A 1 101 ? 21.016 -24.891 2.561 1.00 62.22 101 LYS A O 1
ATOM 831 N N . GLU A 1 102 ? 21.170 -22.789 3.320 1.00 59.47 102 GLU A N 1
ATOM 832 C CA . GLU A 1 102 ? 22.213 -23.067 4.313 1.00 59.47 102 GLU A CA 1
ATOM 833 C C . GLU A 1 102 ? 21.654 -23.824 5.531 1.00 59.47 102 GLU A C 1
ATOM 835 O O . GLU A 1 102 ? 22.301 -24.742 6.036 1.00 59.47 102 GLU A O 1
ATOM 840 N N . GLU A 1 103 ? 20.417 -23.528 5.936 1.00 58.59 103 GLU A N 1
ATOM 841 C CA . GLU A 1 103 ? 19.720 -24.208 7.035 1.00 58.59 103 GLU A CA 1
ATOM 842 C C . GLU A 1 103 ? 19.320 -25.656 6.682 1.00 58.59 103 GLU A C 1
ATOM 844 O O . GLU A 1 103 ? 19.311 -26.537 7.546 1.00 58.59 103 GLU A O 1
ATOM 849 N N . GLN A 1 104 ? 19.087 -25.947 5.396 1.00 58.03 104 GLN A N 1
ATOM 850 C CA . GLN A 1 104 ? 18.790 -27.299 4.901 1.00 58.03 104 GLN A CA 1
ATOM 851 C C . GLN A 1 104 ? 20.023 -28.188 4.680 1.00 58.03 104 GLN A C 1
ATOM 853 O O . GLN A 1 104 ? 19.868 -29.383 4.415 1.00 58.03 104 GLN A O 1
ATOM 858 N N . ILE A 1 105 ? 21.251 -27.670 4.800 1.00 55.72 105 ILE A N 1
ATOM 859 C CA . ILE A 1 105 ? 22.449 -28.514 4.748 1.00 55.72 105 ILE A CA 1
ATOM 860 C C . ILE A 1 105 ? 22.631 -29.148 6.134 1.00 55.72 105 ILE A C 1
ATOM 862 O O . ILE A 1 105 ? 23.060 -28.463 7.067 1.00 55.72 105 ILE A O 1
ATOM 866 N N . PRO A 1 106 ? 22.376 -30.462 6.323 1.00 58.22 106 PRO A N 1
ATOM 867 C CA . PRO A 1 106 ? 22.712 -31.104 7.582 1.00 58.22 106 PRO A CA 1
ATOM 868 C C . PRO A 1 106 ? 24.209 -30.923 7.806 1.00 58.22 106 PRO A C 1
ATOM 870 O O . PRO A 1 106 ? 25.017 -31.286 6.947 1.00 58.22 106 PRO A O 1
ATOM 873 N N . THR A 1 107 ? 24.583 -30.356 8.956 1.00 59.31 107 THR A N 1
ATOM 874 C CA . THR A 1 107 ? 25.981 -30.210 9.373 1.00 59.31 107 THR A CA 1
ATOM 875 C C . THR A 1 107 ? 26.696 -31.542 9.166 1.00 59.31 107 THR A C 1
ATOM 877 O O . THR A 1 107 ? 26.513 -32.504 9.918 1.00 59.31 107 THR A O 1
ATOM 880 N N . ARG A 1 108 ? 27.490 -31.629 8.091 1.00 58.31 108 ARG A N 1
ATOM 881 C CA . ARG A 1 108 ? 28.194 -32.850 7.710 1.00 58.31 108 ARG A CA 1
ATOM 882 C C . ARG A 1 108 ? 29.244 -33.098 8.780 1.00 58.31 108 ARG A C 1
ATOM 884 O O . ARG A 1 108 ? 30.348 -32.561 8.736 1.00 58.31 108 ARG A O 1
ATOM 891 N N . ARG A 1 109 ? 28.865 -33.876 9.797 1.00 57.66 109 ARG A N 1
ATOM 892 C CA . ARG A 1 109 ? 29.726 -34.264 10.915 1.00 57.66 109 ARG A CA 1
ATOM 893 C C . ARG A 1 109 ? 30.984 -34.873 10.320 1.00 57.66 109 ARG A C 1
ATOM 895 O O . ARG A 1 109 ? 30.927 -35.959 9.752 1.00 57.66 109 ARG A O 1
ATOM 902 N N . ASN A 1 110 ? 32.097 -34.153 10.437 1.00 55.62 110 ASN A N 1
ATOM 903 C CA . ASN A 1 110 ? 33.386 -34.580 9.918 1.00 55.62 110 ASN A CA 1
ATOM 904 C C . ASN A 1 110 ? 33.693 -36.002 10.445 1.00 55.62 110 ASN A C 1
ATOM 906 O O . ASN A 1 110 ? 33.901 -36.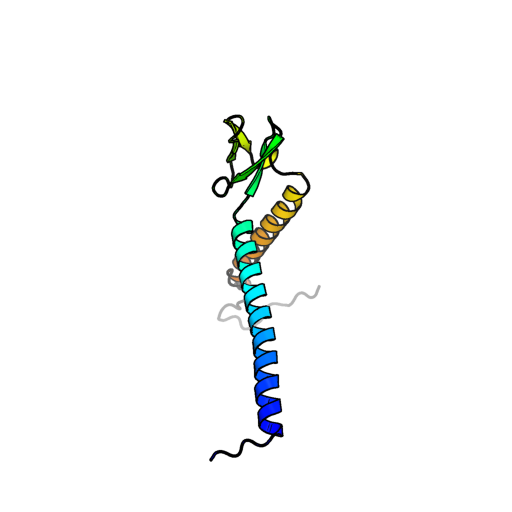172 11.655 1.00 55.62 110 ASN A O 1
ATOM 910 N N . PRO A 1 111 ? 33.685 -37.040 9.583 1.00 55.50 111 PRO A N 1
ATOM 911 C CA . PRO A 1 111 ? 33.801 -38.428 10.024 1.00 55.50 111 PRO A CA 1
ATOM 912 C C . PRO A 1 111 ? 35.195 -38.746 10.587 1.00 55.50 111 PRO A C 1
ATOM 914 O O . PRO A 1 111 ? 35.362 -39.750 11.281 1.00 55.50 111 PRO A O 1
ATOM 917 N N . ALA A 1 112 ? 36.179 -37.859 10.388 1.00 55.59 112 ALA A N 1
ATOM 918 C CA . ALA A 1 112 ? 37.557 -38.035 10.839 1.00 55.59 112 ALA A CA 1
ATOM 919 C C . ALA A 1 112 ? 37.740 -38.019 12.373 1.00 55.59 112 ALA A C 1
ATOM 921 O O . ALA A 1 112 ? 38.829 -38.303 12.866 1.00 55.59 112 ALA A O 1
ATOM 922 N N . ARG A 1 113 ? 36.692 -37.715 13.158 1.00 54.25 113 ARG A N 1
ATOM 923 C CA . ARG A 1 113 ? 36.743 -37.720 14.635 1.00 54.25 113 ARG A CA 1
ATOM 924 C C . ARG A 1 113 ? 36.241 -39.000 15.307 1.00 54.25 113 ARG A C 1
ATOM 926 O O . ARG A 1 113 ? 36.267 -39.072 16.539 1.00 54.25 113 ARG A O 1
ATOM 933 N N . ARG A 1 114 ? 35.804 -40.023 14.562 1.00 56.41 114 ARG A N 1
ATOM 934 C CA . ARG A 1 114 ? 35.461 -41.313 15.181 1.00 56.41 114 ARG A CA 1
ATOM 935 C C . ARG A 1 114 ? 36.730 -42.113 15.473 1.00 56.41 114 ARG A C 1
ATOM 937 O O . ARG A 1 114 ? 37.474 -42.483 14.571 1.00 56.41 114 ARG A O 1
ATOM 944 N N . LYS A 1 115 ? 36.953 -42.412 16.759 1.00 57.12 115 LYS A N 1
ATOM 945 C CA . LYS A 1 115 ? 37.865 -43.485 17.178 1.00 57.12 115 LYS A CA 1
ATOM 946 C C . LYS A 1 115 ? 37.437 -44.773 16.473 1.00 57.12 115 LYS A C 1
ATOM 948 O O . LYS A 1 115 ? 36.260 -45.126 16.533 1.00 57.12 115 LYS A O 1
ATOM 953 N N . ARG A 1 116 ? 38.377 -45.469 15.831 1.00 62.91 116 ARG A N 1
ATOM 954 C CA . ARG A 1 116 ? 38.114 -46.796 15.259 1.00 62.91 116 ARG A CA 1
ATOM 955 C C . ARG A 1 116 ? 37.748 -47.776 16.391 1.00 62.91 116 ARG A C 1
ATOM 957 O O . ARG A 1 116 ? 38.382 -47.707 17.452 1.00 62.91 116 ARG A O 1
ATOM 964 N N . PRO A 1 117 ? 36.756 -48.665 16.202 1.00 58.03 117 PRO A N 1
ATOM 965 C CA . PRO A 1 117 ? 36.447 -49.711 17.175 1.00 58.03 117 PRO A CA 1
ATOM 966 C C . PRO A 1 117 ? 37.709 -50.547 17.437 1.00 58.03 117 PRO A C 1
ATOM 968 O O . PRO A 1 117 ? 38.347 -50.999 16.494 1.00 58.03 117 PRO A O 1
ATOM 971 N N . GLY A 1 118 ? 38.116 -50.677 18.704 1.00 67.56 118 GLY A N 1
ATOM 972 C CA . GLY A 1 118 ? 39.319 -51.422 19.116 1.00 67.56 118 GLY A CA 1
ATOM 973 C C . GLY A 1 118 ? 40.527 -50.572 19.537 1.00 67.56 118 GLY A C 1
ATOM 974 O O . GLY A 1 118 ? 41.460 -51.093 20.147 1.00 67.56 118 GLY A O 1
ATOM 975 N N . GLN A 1 119 ? 40.525 -49.254 19.311 1.00 63.47 119 GLN A N 1
ATOM 976 C CA . GLN A 1 119 ? 41.662 -48.412 19.701 1.00 63.47 119 GLN A CA 1
ATOM 977 C C . GLN A 1 119 ? 41.569 -47.964 21.177 1.00 63.47 119 GLN A C 1
ATOM 979 O O . GLN A 1 119 ? 40.813 -47.053 21.527 1.00 63.47 119 GLN A O 1
ATOM 984 N N . ARG A 1 120 ? 42.362 -48.587 22.065 1.00 61.81 120 ARG A N 1
ATOM 985 C CA . ARG A 1 120 ? 42.365 -48.309 23.521 1.00 61.81 120 ARG A CA 1
ATOM 986 C C . ARG A 1 120 ? 42.993 -46.966 23.929 1.00 61.81 120 ARG A C 1
ATOM 988 O O . ARG A 1 120 ? 42.686 -46.467 25.008 1.00 61.81 120 ARG A O 1
ATOM 995 N N . ARG A 1 121 ? 43.832 -46.334 23.097 1.00 62.28 121 ARG A N 1
ATOM 996 C CA . ARG A 1 121 ? 44.498 -45.053 23.419 1.00 62.28 121 ARG A CA 1
ATOM 997 C C . ARG A 1 121 ? 44.223 -43.992 22.348 1.00 62.28 121 ARG A C 1
ATOM 999 O O . ARG A 1 121 ? 44.299 -44.281 21.159 1.00 62.28 121 ARG A O 1
ATOM 1006 N N . ARG A 1 122 ? 43.888 -42.760 22.767 1.00 59.81 122 ARG A N 1
ATOM 1007 C CA . ARG A 1 122 ? 43.963 -41.581 21.880 1.00 59.81 122 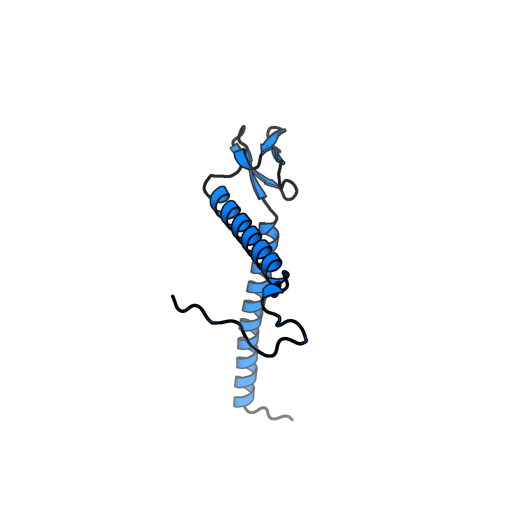ARG A CA 1
ATOM 1008 C C . ARG A 1 122 ? 45.449 -41.312 21.648 1.00 59.81 122 ARG A C 1
ATOM 1010 O O . ARG A 1 122 ? 46.189 -41.263 22.626 1.00 59.81 122 ARG A O 1
ATOM 1017 N N . GLY A 1 123 ? 45.866 -41.173 20.390 1.00 67.31 123 GLY A N 1
ATOM 1018 C CA . GLY A 1 123 ? 47.235 -40.774 20.056 1.00 67.31 123 GLY A CA 1
ATOM 1019 C C . GLY A 1 123 ? 47.632 -39.459 20.748 1.00 67.31 123 GLY A C 1
ATOM 1020 O O . GLY A 1 123 ? 46.750 -38.713 21.195 1.00 67.31 123 GLY A O 1
ATOM 1021 N N . PRO A 1 124 ? 48.940 -39.188 20.876 1.00 68.94 124 PRO A N 1
ATOM 1022 C CA . PRO A 1 124 ? 49.447 -38.045 21.624 1.00 68.94 124 PRO A CA 1
ATOM 1023 C C . PRO A 1 124 ? 48.861 -36.740 21.074 1.00 68.94 124 PRO A C 1
ATOM 1025 O O . PRO A 1 124 ? 48.912 -36.470 19.875 1.00 68.94 124 PRO A O 1
ATOM 1028 N N . ARG A 1 125 ? 48.268 -35.928 21.958 1.00 60.22 125 ARG A N 1
ATOM 1029 C CA . ARG A 1 125 ? 47.851 -34.563 21.620 1.00 60.22 125 ARG A CA 1
ATOM 1030 C C . ARG A 1 125 ? 49.117 -33.729 21.449 1.00 60.22 125 ARG A C 1
ATOM 1032 O O . ARG A 1 125 ? 49.760 -33.402 22.442 1.00 60.22 125 ARG A O 1
ATOM 1039 N N . SER A 1 126 ? 49.460 -33.390 20.209 1.00 53.91 126 SER A N 1
ATOM 1040 C CA . SER A 1 126 ? 50.417 -32.319 19.932 1.00 53.91 126 SER A CA 1
ATOM 1041 C C . SER A 1 126 ? 49.870 -31.030 20.554 1.00 53.91 126 SER A C 1
ATOM 1043 O O . SER A 1 126 ? 48.784 -30.579 20.190 1.00 53.91 126 SER A O 1
ATOM 1045 N N . ARG A 1 127 ? 50.572 -30.502 21.561 1.00 56.34 127 ARG A N 1
ATOM 1046 C CA . ARG A 1 127 ? 50.397 -29.126 22.027 1.00 56.34 127 ARG A CA 1
ATOM 1047 C C . ARG A 1 127 ? 51.264 -28.258 21.117 1.00 56.34 127 ARG A C 1
ATOM 1049 O O . ARG A 1 127 ? 52.483 -28.409 21.131 1.00 56.34 127 ARG A O 1
ATOM 1056 N N . ARG A 1 128 ? 50.626 -27.415 20.318 1.00 57.25 128 ARG A N 1
ATOM 1057 C CA . ARG A 1 128 ? 51.210 -26.182 19.798 1.00 57.25 128 ARG A CA 1
ATOM 1058 C C . ARG A 1 128 ? 50.386 -25.043 20.360 1.00 57.25 128 ARG A C 1
ATOM 1060 O O . ARG A 1 128 ? 49.147 -25.227 20.407 1.00 57.25 128 ARG A O 1
#

pLDDT: mean 75.01, std 13.75, range [51.69, 97.5]

Secondary structure (DSSP, 8-state):
-----HHHHHHHHHHHHHHHHHHHHHHHHHHHHHHHHHHHT-EEEE-TTT--EEEESS-SSEEE-TTT--EEEHHHHS-TTHHHHHHHHHHHHHHHHHHHHHHTS-----GGGPPPTT--SPPP----

Foldseek 3Di:
DPPQPPVNVCVVVVVVVVVVVVVVVVVVVVVVVVVVVVVVQWDWWADLPPRDIDTDNPCPAWDQDPPPRDIDGPVRTDDPVVVVVVVVVVVVVVVVVVVVVVVPPPPPPPPVPDDDPPDPDDPDDDDD